Protein AF-A0AA37EY04-F1 (afdb_monomer_lite)

Secondary structure (DSSP, 8-state):
-HHHHHHHHHHHHHHHHHHHHHH--HHHHHHHHHHHHHHHHHHHHHHHHHHHHHT-------

Structure (mmCIF, N/CA/C/O backbone):
data_AF-A0AA37EY04-F1
#
_entry.id   AF-A0AA37EY04-F1
#
loop_
_atom_site.group_PDB
_atom_site.id
_atom_site.type_symbol
_atom_site.label_atom_id
_atom_site.label_alt_id
_atom_site.label_comp_id
_atom_site.label_asym_id
_atom_site.label_entity_id
_atom_site.label_seq_id
_atom_site.pdbx_PDB_ins_code
_atom_site.Cartn_x
_atom_site.Cartn_y
_atom_site.Cartn_z
_atom_site.occupancy
_atom_site.B_iso_or_equiv
_atom_site.auth_seq_id
_atom_site.auth_comp_id
_atom_site.auth_asym_id
_atom_site.auth_atom_id
_atom_site.pdbx_PDB_model_num
ATOM 1 N N . MET A 1 1 ? 11.285 14.895 5.734 1.00 59.34 1 MET A N 1
ATOM 2 C CA . MET A 1 1 ? 11.181 13.518 6.269 1.00 59.34 1 MET A CA 1
ATOM 3 C C . MET A 1 1 ? 9.861 13.253 6.999 1.00 59.34 1 MET A C 1
ATOM 5 O O . MET A 1 1 ? 9.237 12.248 6.702 1.00 59.34 1 MET A O 1
ATOM 9 N N . ILE A 1 2 ? 9.351 14.168 7.840 1.00 67.75 2 ILE A N 1
ATOM 10 C CA . ILE A 1 2 ? 8.016 14.022 8.475 1.00 67.75 2 ILE A CA 1
ATOM 11 C C . ILE A 1 2 ? 6.871 13.871 7.454 1.00 67.75 2 ILE A C 1
ATOM 13 O O . ILE A 1 2 ? 5.980 13.054 7.663 1.00 67.75 2 ILE A O 1
ATOM 17 N N . LYS A 1 3 ? 6.918 14.593 6.320 1.00 60.69 3 LYS A N 1
ATOM 18 C CA . LYS A 1 3 ? 5.923 14.461 5.235 1.00 60.69 3 LYS A CA 1
ATOM 19 C C . LYS A 1 3 ? 5.862 13.042 4.659 1.00 60.69 3 LYS A C 1
ATOM 21 O O . LYS A 1 3 ? 4.778 12.512 4.464 1.00 60.69 3 LYS A O 1
ATOM 26 N N . THR A 1 4 ? 7.019 12.420 4.440 1.00 78.88 4 THR A N 1
ATOM 27 C CA . THR A 1 4 ? 7.125 11.055 3.906 1.00 78.88 4 THR A CA 1
ATOM 28 C C . THR A 1 4 ? 6.602 10.024 4.903 1.00 78.88 4 THR A C 1
ATOM 30 O O . THR A 1 4 ? 5.858 9.129 4.522 1.00 78.88 4 THR A O 1
ATOM 33 N N . ILE A 1 5 ? 6.926 10.190 6.189 1.00 82.12 5 ILE A N 1
ATOM 34 C CA . ILE A 1 5 ? 6.455 9.302 7.261 1.00 82.12 5 ILE A CA 1
ATOM 35 C C . ILE A 1 5 ? 4.942 9.435 7.453 1.00 82.12 5 ILE A C 1
ATOM 37 O O . ILE A 1 5 ? 4.250 8.430 7.518 1.00 82.12 5 ILE A O 1
ATOM 41 N N . THR A 1 6 ? 4.411 10.662 7.473 1.00 82.06 6 THR A N 1
ATOM 42 C CA . THR A 1 6 ? 2.959 10.902 7.560 1.00 82.06 6 THR A CA 1
ATOM 43 C C . THR A 1 6 ? 2.220 10.274 6.382 1.00 82.06 6 THR A C 1
ATOM 45 O O . THR A 1 6 ? 1.177 9.658 6.575 1.00 82.06 6 THR A O 1
ATOM 48 N N . PHE A 1 7 ? 2.769 10.389 5.171 1.00 84.00 7 PHE A N 1
ATOM 49 C CA . PHE A 1 7 ? 2.181 9.779 3.982 1.00 84.00 7 PHE A CA 1
ATOM 50 C C . PHE A 1 7 ? 2.188 8.246 4.058 1.00 84.00 7 PHE A C 1
ATOM 52 O O . PHE A 1 7 ? 1.162 7.622 3.805 1.00 84.00 7 PHE A O 1
ATOM 59 N N . ALA A 1 8 ? 3.303 7.644 4.488 1.00 83.12 8 ALA A N 1
ATOM 60 C CA . ALA A 1 8 ? 3.392 6.202 4.701 1.00 83.12 8 ALA A CA 1
ATOM 61 C C . ALA A 1 8 ? 2.388 5.726 5.764 1.00 83.12 8 ALA A C 1
ATOM 63 O O . ALA A 1 8 ? 1.596 4.828 5.496 1.00 83.12 8 ALA A O 1
ATOM 64 N N . SER A 1 9 ? 2.350 6.364 6.938 1.00 85.06 9 SER A N 1
ATOM 65 C CA . SER A 1 9 ? 1.417 6.003 8.013 1.00 85.06 9 SER A CA 1
ATOM 66 C C . SER A 1 9 ? -0.047 6.127 7.588 1.00 85.06 9 SER A C 1
ATOM 68 O O . SER A 1 9 ? -0.856 5.270 7.938 1.00 85.06 9 SER A O 1
ATOM 70 N N . MET A 1 10 ? -0.395 7.159 6.814 1.00 88.00 10 MET A N 1
ATOM 71 C CA . MET A 1 10 ? -1.741 7.326 6.262 1.00 88.00 10 MET A CA 1
ATOM 72 C C . MET A 1 10 ? -2.092 6.190 5.295 1.00 88.00 10 MET A C 1
ATOM 74 O O . MET A 1 10 ? -3.168 5.613 5.409 1.00 88.00 10 MET A O 1
ATOM 78 N N . HIS A 1 11 ? -1.172 5.831 4.397 1.00 84.00 11 HIS A N 1
ATOM 79 C CA . HIS A 1 11 ? -1.356 4.739 3.443 1.00 84.00 11 HIS A CA 1
ATOM 80 C C . HIS A 1 11 ? -1.583 3.396 4.153 1.00 84.00 11 HIS 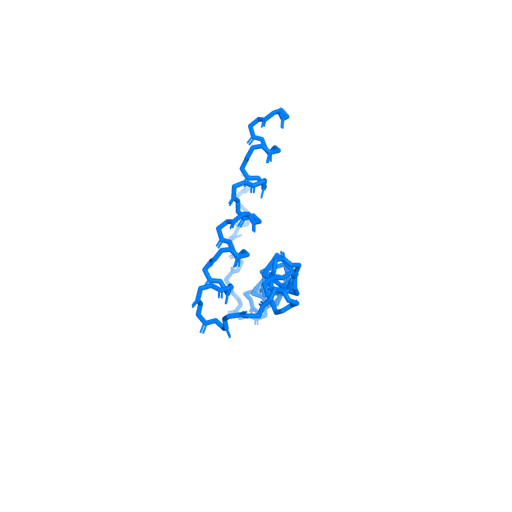A C 1
ATOM 82 O O . HIS A 1 11 ? -2.598 2.749 3.912 1.00 84.00 11 HIS A O 1
ATOM 88 N N . PHE A 1 12 ? -0.722 3.036 5.114 1.00 85.06 12 PHE A N 1
ATOM 89 C CA . PHE A 1 12 ? -0.891 1.822 5.922 1.00 85.06 12 PHE A CA 1
ATOM 90 C C . PHE A 1 12 ? -2.216 1.810 6.693 1.00 85.06 12 PHE A C 1
ATOM 92 O O . PHE A 1 12 ? -2.891 0.784 6.744 1.00 85.06 12 PHE A O 1
ATOM 99 N N . SER A 1 13 ? -2.609 2.950 7.271 1.00 88.00 13 SER A N 1
ATOM 100 C CA . SER A 1 13 ? -3.856 3.058 8.038 1.00 88.00 13 SER A CA 1
ATOM 101 C C . SER A 1 13 ? -5.086 2.860 7.151 1.00 88.00 13 SER A C 1
ATOM 103 O O . SER A 1 13 ? -6.005 2.145 7.538 1.00 88.00 13 SER A O 1
ATOM 105 N N . ILE A 1 14 ? -5.106 3.456 5.953 1.00 88.62 14 ILE A N 1
ATOM 106 C CA . ILE A 1 14 ? -6.219 3.314 5.003 1.00 88.62 14 ILE A CA 1
ATOM 107 C C . ILE A 1 14 ? -6.285 1.882 4.464 1.00 88.62 14 ILE A C 1
ATOM 109 O O . ILE A 1 14 ? -7.357 1.283 4.497 1.00 88.62 14 ILE A O 1
ATOM 113 N N . ALA A 1 15 ? -5.156 1.317 4.027 1.00 85.81 15 ALA A N 1
ATOM 114 C CA . ALA A 1 15 ? -5.077 -0.053 3.516 1.00 85.81 15 ALA A CA 1
ATOM 115 C C . ALA A 1 15 ? -5.584 -1.073 4.545 1.00 85.81 15 ALA A C 1
ATOM 117 O O . ALA A 1 15 ? -6.410 -1.936 4.235 1.00 85.81 15 ALA A O 1
ATOM 118 N N . PHE A 1 16 ? -5.149 -0.917 5.798 1.00 85.38 16 PHE A N 1
ATOM 119 C CA . PHE A 1 16 ? -5.598 -1.736 6.915 1.00 85.38 16 PHE A CA 1
ATOM 120 C C . PHE A 1 16 ? -7.098 -1.563 7.182 1.00 85.38 16 PHE A C 1
ATOM 122 O O . PHE A 1 16 ? -7.817 -2.557 7.247 1.00 85.38 16 PHE A O 1
ATOM 129 N N . LEU A 1 17 ? -7.588 -0.322 7.304 1.00 87.31 17 LEU A N 1
ATOM 130 C CA . LEU A 1 17 ? -8.991 -0.039 7.628 1.00 87.31 17 LEU A CA 1
ATOM 131 C C . LEU A 1 17 ? -9.952 -0.520 6.543 1.00 87.31 17 LEU A C 1
ATOM 133 O O . LEU A 1 17 ? -10.966 -1.125 6.871 1.00 87.31 17 LEU A O 1
ATOM 137 N N . VAL A 1 18 ? -9.647 -0.280 5.266 1.00 88.19 18 VAL A N 1
ATOM 138 C CA . VAL A 1 18 ? -10.491 -0.720 4.144 1.00 88.19 18 VAL A CA 1
ATOM 139 C C . VAL A 1 18 ? -10.547 -2.243 4.090 1.00 88.19 18 VAL A C 1
ATOM 141 O O . VAL A 1 18 ? -11.627 -2.820 3.992 1.00 88.19 18 VAL A O 1
ATOM 144 N N . THR A 1 19 ? -9.399 -2.907 4.218 1.00 86.94 19 THR A N 1
ATOM 145 C CA . THR A 1 19 ? -9.333 -4.373 4.201 1.00 86.94 19 THR A CA 1
ATOM 146 C C . THR A 1 19 ? -10.052 -4.980 5.401 1.00 86.94 19 THR A C 1
ATOM 148 O O . THR A 1 19 ? -10.815 -5.934 5.244 1.00 86.94 19 THR A O 1
ATOM 151 N N . TRP A 1 20 ? -9.850 -4.414 6.591 1.00 84.94 20 TRP A N 1
ATOM 152 C CA . TRP A 1 20 ? -10.531 -4.844 7.807 1.00 84.94 20 TRP A CA 1
ATOM 153 C C . TRP A 1 20 ? -12.043 -4.619 7.719 1.00 84.94 20 TRP A C 1
ATOM 155 O O . TRP A 1 20 ? -12.800 -5.501 8.102 1.00 84.94 20 TRP A O 1
ATOM 165 N N . LEU A 1 21 ? -12.501 -3.501 7.148 1.00 88.06 21 LEU A N 1
ATOM 166 C CA . LEU A 1 21 ? -13.926 -3.230 6.936 1.00 88.06 21 LEU A CA 1
ATOM 167 C C . LEU A 1 21 ? -14.566 -4.244 5.975 1.00 88.06 21 LEU A C 1
ATOM 169 O O . LEU A 1 21 ? -15.689 -4.683 6.201 1.00 88.06 21 LEU A O 1
ATOM 173 N N . LEU A 1 22 ? -13.856 -4.615 4.906 1.00 86.56 22 LEU A N 1
ATOM 174 C CA . LEU A 1 22 ? -14.354 -5.555 3.897 1.00 86.56 22 LEU A CA 1
ATOM 175 C C . LEU A 1 22 ? -14.319 -7.013 4.371 1.00 86.56 22 LEU A C 1
ATOM 177 O O . LEU A 1 22 ? -15.181 -7.802 3.995 1.00 86.56 22 LEU A O 1
ATOM 181 N N . THR A 1 23 ? -13.322 -7.372 5.178 1.00 85.88 23 THR A N 1
ATOM 182 C CA . THR A 1 23 ? -13.058 -8.766 5.567 1.00 85.88 23 THR A CA 1
ATOM 183 C C . THR A 1 23 ? -13.576 -9.091 6.970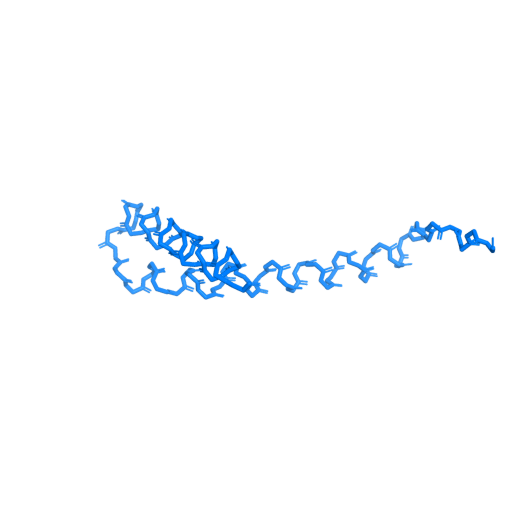 1.00 85.88 23 THR A C 1
ATOM 185 O O . THR A 1 23 ? -13.875 -10.241 7.272 1.00 85.88 23 THR A O 1
ATOM 188 N N . GLY A 1 24 ? -13.640 -8.098 7.860 1.00 83.88 24 GLY A N 1
ATOM 189 C CA . GLY A 1 24 ? -13.845 -8.272 9.302 1.00 83.88 24 GLY A CA 1
ATOM 190 C C . GLY A 1 24 ? -12.625 -8.828 10.049 1.00 83.88 24 GLY A C 1
ATOM 191 O O . GLY A 1 24 ? -12.648 -8.920 11.275 1.00 83.88 24 GLY A O 1
ATOM 192 N N . ASP A 1 25 ? -11.551 -9.175 9.332 1.00 80.69 25 ASP A N 1
ATOM 193 C CA . ASP A 1 25 ? -10.383 -9.874 9.862 1.00 80.69 25 ASP A CA 1
ATOM 194 C C . ASP A 1 25 ? -9.142 -8.966 9.919 1.00 80.69 25 ASP A C 1
ATOM 196 O O . ASP A 1 25 ? -8.707 -8.371 8.929 1.00 80.69 25 ASP A O 1
AT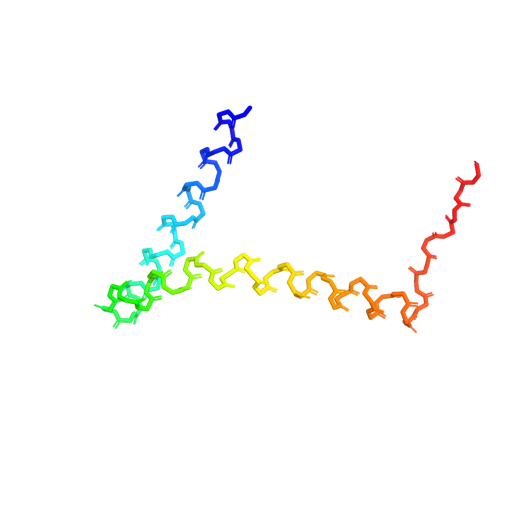OM 200 N N . ILE A 1 26 ? -8.583 -8.849 11.123 1.00 81.88 26 ILE A N 1
ATOM 201 C CA . ILE A 1 26 ? -7.444 -7.980 11.454 1.00 81.88 26 ILE A CA 1
ATOM 202 C C . ILE A 1 26 ? -6.148 -8.528 10.829 1.00 81.88 26 ILE A C 1
ATOM 204 O O . ILE A 1 26 ? -5.259 -7.762 10.450 1.00 81.88 26 ILE A O 1
ATOM 208 N N . MET A 1 27 ? -6.042 -9.852 10.685 1.00 84.88 27 MET A N 1
ATOM 209 C CA . MET A 1 27 ? -4.871 -10.525 10.130 1.00 84.88 27 MET A CA 1
ATOM 210 C C . MET A 1 27 ? -4.745 -10.240 8.632 1.00 84.88 27 MET A C 1
ATOM 212 O O . MET A 1 27 ? -3.655 -9.905 8.166 1.00 84.88 27 MET A O 1
ATOM 216 N N . ILE A 1 28 ? -5.859 -10.280 7.893 1.00 83.94 28 ILE A N 1
ATOM 217 C CA . ILE A 1 28 ? -5.880 -9.919 6.466 1.00 83.94 28 ILE A CA 1
ATOM 218 C C . ILE A 1 28 ? -5.547 -8.432 6.277 1.00 83.94 28 ILE A C 1
ATOM 220 O O . ILE A 1 28 ? -4.744 -8.102 5.405 1.00 83.94 28 ILE A O 1
ATOM 224 N N . GLY A 1 29 ? -6.058 -7.544 7.137 1.00 83.69 29 GLY A N 1
ATOM 225 C CA . GLY A 1 29 ? -5.708 -6.117 7.111 1.00 83.69 29 GLY A CA 1
ATOM 226 C C . GLY A 1 29 ? -4.207 -5.853 7.254 1.00 83.69 29 GLY A C 1
ATOM 227 O O . GLY A 1 29 ? -3.642 -5.057 6.503 1.00 83.69 29 GLY A O 1
ATOM 228 N N . GLY A 1 30 ? -3.539 -6.547 8.181 1.00 83.31 30 GLY A N 1
ATOM 229 C CA . GLY A 1 30 ? -2.088 -6.437 8.365 1.00 83.31 30 GLY A CA 1
ATOM 230 C C . GLY A 1 30 ? -1.288 -6.995 7.185 1.00 83.31 30 GLY A C 1
ATOM 231 O O . GLY A 1 30 ? -0.293 -6.398 6.772 1.00 83.31 30 GLY A O 1
ATOM 232 N N . LEU A 1 31 ? -1.743 -8.110 6.606 1.00 86.75 31 LEU A N 1
ATOM 233 C CA . LEU A 1 31 ? -1.096 -8.722 5.446 1.00 86.75 31 LEU A CA 1
ATOM 234 C C . LEU A 1 31 ? -1.173 -7.802 4.221 1.00 86.75 31 LEU A C 1
ATOM 236 O O . LEU A 1 31 ? -0.164 -7.587 3.551 1.00 86.75 31 LEU A O 1
ATOM 240 N 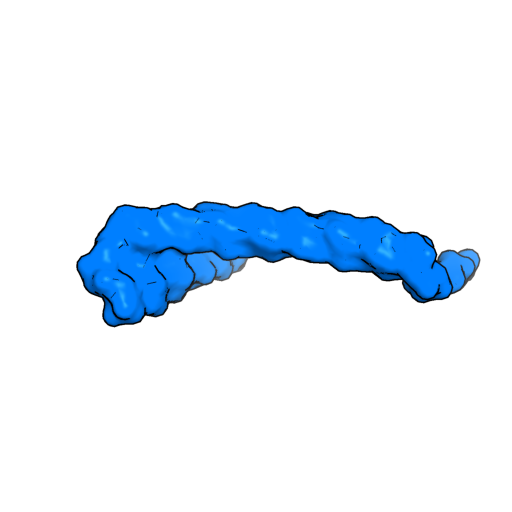N . VAL A 1 32 ? -2.344 -7.212 3.961 1.00 85.94 32 VAL A N 1
ATOM 241 C CA . VAL A 1 32 ? -2.555 -6.287 2.836 1.00 85.94 32 VAL A CA 1
ATOM 242 C C . VAL A 1 32 ? -1.704 -5.031 2.976 1.00 85.94 32 VAL A C 1
ATOM 244 O O . VAL A 1 32 ? -1.089 -4.622 1.995 1.00 85.94 32 VAL A O 1
ATOM 247 N N . ALA A 1 33 ? -1.567 -4.490 4.189 1.00 84.25 33 ALA A N 1
ATOM 248 C CA . ALA A 1 33 ? -0.696 -3.346 4.461 1.00 84.25 33 ALA A CA 1
ATOM 249 C C . ALA A 1 33 ? 0.749 -3.556 3.958 1.00 84.25 33 ALA A C 1
ATOM 251 O O . ALA A 1 33 ? 1.383 -2.610 3.500 1.00 84.25 33 ALA A O 1
ATOM 252 N N . ILE A 1 34 ? 1.273 -4.785 4.009 1.00 82.81 34 ILE A N 1
ATOM 253 C CA . ILE A 1 34 ? 2.625 -5.124 3.526 1.00 82.81 34 ILE A CA 1
ATOM 254 C C . ILE A 1 34 ? 2.603 -5.537 2.048 1.00 82.81 34 ILE A C 1
ATOM 256 O O . ILE A 1 34 ? 3.511 -5.199 1.285 1.00 82.81 34 ILE A O 1
ATOM 260 N N . VAL A 1 35 ? 1.572 -6.276 1.637 1.00 85.06 35 VAL A N 1
ATOM 261 C CA . VAL A 1 35 ? 1.431 -6.794 0.272 1.00 85.06 35 VAL A CA 1
ATOM 262 C C . VAL A 1 35 ? 1.233 -5.667 -0.733 1.00 85.06 35 VAL A C 1
ATOM 264 O O . VAL A 1 35 ? 1.815 -5.731 -1.807 1.00 85.06 35 VAL A O 1
ATOM 267 N N . GLU A 1 36 ? 0.477 -4.622 -0.406 1.00 81.69 36 GLU A N 1
ATOM 268 C CA . GLU A 1 36 ? 0.196 -3.512 -1.321 1.00 81.69 36 GLU A CA 1
ATOM 269 C C . GLU A 1 36 ? 1.478 -2.807 -1.826 1.00 81.69 36 GLU A C 1
ATOM 271 O O . GLU A 1 36 ? 1.694 -2.781 -3.043 1.00 81.69 36 GLU A O 1
ATOM 276 N N . PRO A 1 37 ? 2.402 -2.323 -0.966 1.00 81.25 37 PRO A N 1
ATOM 277 C CA . PRO A 1 37 ? 3.656 -1.730 -1.432 1.00 81.25 37 PRO A CA 1
ATOM 278 C C . PRO A 1 37 ? 4.600 -2.750 -2.087 1.00 81.25 37 PRO A C 1
ATOM 280 O O . PRO A 1 37 ? 5.351 -2.388 -2.998 1.00 81.25 37 PRO A O 1
ATOM 283 N N . ALA A 1 38 ? 4.563 -4.023 -1.675 1.00 83.62 38 ALA A N 1
ATOM 284 C CA . ALA A 1 38 ? 5.368 -5.079 -2.290 1.00 83.62 38 ALA A CA 1
ATOM 285 C C . ALA A 1 38 ? 4.904 -5.376 -3.723 1.00 83.62 38 ALA A C 1
ATOM 287 O O . ALA A 1 38 ? 5.716 -5.397 -4.646 1.00 83.62 38 ALA A O 1
ATOM 288 N N . VAL A 1 39 ? 3.596 -5.536 -3.926 1.00 85.44 39 VAL A N 1
ATOM 289 C CA . VAL A 1 39 ? 2.990 -5.736 -5.245 1.00 85.44 39 VAL A CA 1
ATOM 290 C C . VAL A 1 39 ? 3.193 -4.502 -6.104 1.00 85.44 39 VAL A C 1
ATOM 292 O O . VAL A 1 39 ? 3.550 -4.663 -7.259 1.00 85.44 39 VAL A O 1
ATOM 295 N N . ASN A 1 40 ? 3.051 -3.290 -5.565 1.00 85.62 40 ASN A N 1
ATOM 296 C CA . ASN A 1 40 ? 3.313 -2.068 -6.323 1.00 85.62 40 ASN A CA 1
ATOM 297 C C . ASN A 1 40 ? 4.783 -1.991 -6.777 1.00 85.62 40 ASN A C 1
ATOM 299 O O . ASN A 1 40 ? 5.058 -1.708 -7.938 1.00 85.62 40 ASN A O 1
ATOM 303 N N . SER A 1 41 ? 5.733 -2.356 -5.909 1.00 85.75 41 SER A N 1
ATOM 304 C CA . SER A 1 41 ? 7.161 -2.408 -6.261 1.00 85.75 41 SER A CA 1
ATOM 305 C C . SER A 1 41 ? 7.464 -3.477 -7.317 1.00 85.75 41 SER A C 1
ATOM 307 O O . SER A 1 41 ? 8.188 -3.220 -8.278 1.00 85.75 41 SER A O 1
ATOM 309 N N . VAL A 1 42 ? 6.890 -4.675 -7.170 1.00 87.44 42 VAL A N 1
ATOM 310 C CA . VAL A 1 42 ? 7.049 -5.775 -8.134 1.00 87.44 42 VAL A CA 1
ATOM 311 C C . VAL A 1 42 ? 6.383 -5.420 -9.461 1.00 87.44 42 VAL A C 1
ATOM 313 O O . VAL A 1 42 ? 6.993 -5.582 -10.513 1.00 87.44 42 VAL A O 1
ATOM 316 N N . ALA A 1 43 ? 5.164 -4.892 -9.429 1.00 87.19 43 ALA A N 1
ATOM 317 C CA . ALA A 1 43 ? 4.432 -4.442 -10.603 1.00 87.19 43 ALA A CA 1
ATOM 318 C C . ALA A 1 43 ? 5.186 -3.326 -11.319 1.00 87.19 43 ALA A C 1
ATOM 320 O O . ALA A 1 43 ? 5.298 -3.393 -12.533 1.00 87.19 43 ALA A O 1
ATOM 321 N N . TYR A 1 44 ? 5.770 -2.366 -10.596 1.00 84.81 44 TYR A N 1
ATOM 322 C CA . TYR A 1 44 ? 6.619 -1.330 -11.179 1.00 84.81 44 TYR A CA 1
ATOM 323 C C . TYR A 1 44 ? 7.862 -1.931 -11.849 1.00 84.81 44 TYR A C 1
ATOM 325 O O . TYR A 1 44 ? 8.162 -1.602 -12.992 1.00 84.81 44 TYR A O 1
ATOM 333 N N . PHE A 1 45 ? 8.535 -2.887 -11.202 1.00 86.06 45 PHE A N 1
ATOM 334 C CA . PHE A 1 45 ? 9.683 -3.587 -11.787 1.00 86.06 45 PHE A CA 1
ATOM 335 C C . PHE A 1 45 ? 9.314 -4.370 -13.057 1.00 86.06 45 PHE A C 1
ATOM 337 O O . PHE A 1 45 ? 10.015 -4.307 -14.068 1.00 86.06 45 PHE A O 1
ATOM 344 N N . PHE A 1 46 ? 8.198 -5.101 -13.035 1.00 86.00 46 PHE A N 1
ATOM 345 C CA . PHE A 1 46 ? 7.696 -5.802 -14.214 1.00 86.00 46 PHE A CA 1
ATOM 346 C C . PHE A 1 46 ? 7.195 -4.837 -15.287 1.00 86.00 46 PHE A C 1
ATOM 348 O O . PHE A 1 46 ? 7.417 -5.111 -16.460 1.00 86.00 46 PHE A O 1
ATOM 355 N N . HIS A 1 47 ? 6.567 -3.724 -14.911 1.00 82.81 47 HIS A N 1
ATOM 356 C CA . HIS A 1 47 ? 6.114 -2.679 -15.822 1.00 82.81 47 HIS A CA 1
ATOM 357 C C . HIS A 1 47 ? 7.308 -2.052 -16.534 1.00 82.81 47 HIS A C 1
ATOM 359 O O . HIS A 1 47 ? 7.311 -2.003 -17.755 1.00 82.81 47 HIS A O 1
ATOM 365 N N . GLU A 1 48 ? 8.364 -1.678 -15.813 1.00 81.06 48 GLU A N 1
ATOM 366 C CA . GLU A 1 48 ? 9.598 -1.147 -16.397 1.00 81.06 48 GLU A CA 1
ATOM 367 C C . GLU A 1 48 ? 10.272 -2.181 -17.311 1.00 81.06 48 GLU A C 1
ATOM 369 O O . GLU A 1 48 ? 10.610 -1.889 -18.457 1.00 81.06 48 GLU A O 1
ATOM 374 N N . LYS A 1 49 ? 10.368 -3.438 -16.865 1.00 76.19 49 LYS A N 1
ATOM 375 C CA . LYS A 1 49 ? 10.932 -4.530 -17.670 1.00 76.19 49 LYS A CA 1
ATOM 376 C C . LYS A 1 49 ? 10.103 -4.831 -18.923 1.00 76.19 49 LYS A C 1
ATOM 378 O O . LYS A 1 49 ? 10.672 -5.118 -19.976 1.00 76.19 49 LYS A O 1
ATOM 383 N N . ALA A 1 50 ? 8.776 -4.785 -18.828 1.00 78.31 50 ALA A N 1
ATOM 384 C CA . ALA A 1 50 ? 7.864 -4.963 -19.954 1.00 78.31 50 ALA A CA 1
ATOM 385 C C . ALA A 1 50 ? 7.924 -3.764 -20.907 1.00 78.31 50 ALA A C 1
ATOM 387 O O . ALA A 1 50 ? 7.963 -3.966 -22.115 1.00 78.31 50 ALA A O 1
ATOM 388 N N . TRP A 1 51 ? 8.026 -2.545 -20.380 1.00 74.50 51 TRP A N 1
ATOM 389 C CA . TRP A 1 51 ? 8.145 -1.301 -21.138 1.00 74.50 51 TRP A CA 1
ATOM 390 C C . TRP A 1 51 ? 9.452 -1.234 -21.938 1.00 74.50 51 TRP A C 1
ATOM 392 O O . TRP A 1 51 ? 9.442 -0.909 -23.125 1.00 74.50 51 TRP A O 1
ATOM 402 N N . VAL A 1 52 ? 10.569 -1.652 -21.330 1.00 68.31 52 VAL A N 1
ATOM 403 C CA . VAL A 1 52 ? 11.861 -1.831 -22.015 1.00 68.31 52 VAL A CA 1
ATOM 404 C C . VAL A 1 52 ? 11.767 -2.921 -23.086 1.00 68.31 52 VAL A C 1
ATOM 406 O O . VAL A 1 52 ? 12.280 -2.751 -24.189 1.00 68.31 52 VAL A O 1
ATOM 409 N N . LYS A 1 53 ? 11.079 -4.033 -22.799 1.00 64.50 53 LYS A N 1
ATOM 410 C CA . LYS A 1 53 ? 10.915 -5.145 -23.748 1.00 64.50 53 LYS A CA 1
ATOM 411 C C . LYS A 1 53 ? 9.973 -4.813 -24.913 1.00 64.50 53 LYS A C 1
ATOM 413 O O . LYS A 1 53 ? 10.116 -5.404 -25.979 1.00 64.50 53 LYS A O 1
ATOM 418 N N . TRP A 1 54 ? 9.005 -3.921 -24.714 1.00 67.88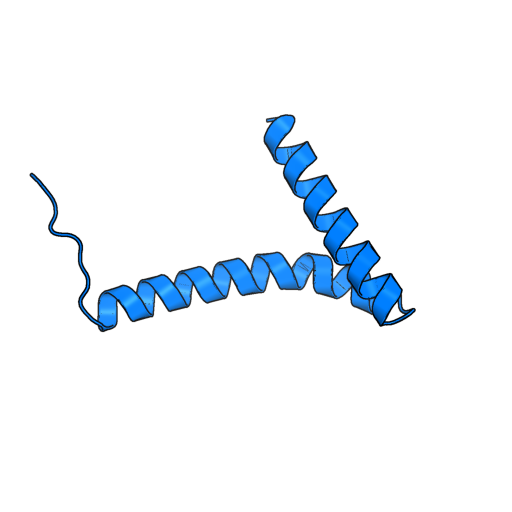 54 TRP A N 1
ATOM 419 C CA . TRP A 1 54 ? 8.015 -3.515 -25.722 1.00 67.88 54 TRP A CA 1
ATOM 420 C C . TRP A 1 54 ? 8.397 -2.220 -26.457 1.00 67.88 54 TRP A C 1
ATOM 422 O O . TRP A 1 54 ? 7.676 -1.798 -27.355 1.00 67.88 54 TRP A O 1
ATOM 432 N N . GLY A 1 55 ? 9.566 -1.640 -26.160 1.00 61.66 55 GLY A N 1
ATOM 433 C CA . GLY A 1 55 ? 10.242 -0.714 -27.071 1.00 61.66 55 GLY A CA 1
ATOM 434 C C . GLY A 1 55 ? 9.813 0.751 -27.001 1.00 61.66 55 GLY A C 1
ATOM 435 O O . GLY A 1 55 ? 9.978 1.464 -27.985 1.00 61.66 55 GLY A O 1
ATOM 436 N N . LEU A 1 56 ? 9.326 1.242 -25.860 1.00 61.91 56 LEU A N 1
ATOM 437 C CA . LEU A 1 56 ? 9.163 2.685 -25.634 1.00 61.91 56 LEU A CA 1
ATOM 438 C C . LEU A 1 56 ? 10.305 3.212 -24.763 1.00 61.91 56 LEU A C 1
ATOM 440 O O . LEU A 1 56 ? 10.101 3.684 -23.650 1.00 61.91 56 LEU A O 1
ATOM 444 N N . SER A 1 57 ? 11.532 3.132 -25.274 1.00 58.09 57 SER A N 1
ATOM 445 C CA . SER A 1 57 ? 12.608 3.997 -24.791 1.00 58.09 57 SER A CA 1
ATOM 446 C C . SER A 1 57 ? 12.224 5.438 -25.150 1.00 58.09 57 SER A C 1
ATOM 448 O O . SER A 1 57 ? 12.176 5.742 -26.343 1.00 58.09 57 SER A O 1
ATOM 450 N N . PRO A 1 58 ? 11.943 6.353 -24.200 1.00 63.19 58 PRO A N 1
ATOM 451 C CA . PRO A 1 58 ? 12.059 7.756 -24.540 1.00 63.19 58 PRO A CA 1
ATOM 452 C C . PRO A 1 58 ? 13.537 7.969 -24.849 1.00 63.19 58 PRO A C 1
ATOM 454 O O . PRO A 1 58 ? 14.407 7.706 -24.017 1.00 63.19 58 PRO A O 1
ATOM 457 N N . THR A 1 59 ? 13.807 8.327 -26.098 1.00 62.56 59 THR A N 1
ATOM 458 C CA . THR A 1 59 ? 15.112 8.718 -26.616 1.00 62.56 59 THR A CA 1
ATOM 459 C C . THR A 1 59 ? 15.872 9.518 -25.552 1.00 62.56 59 THR A C 1
ATOM 461 O O . THR A 1 59 ? 15.294 10.474 -25.025 1.00 62.56 59 THR A O 1
ATOM 464 N N . PRO A 1 60 ? 17.133 9.181 -25.221 1.00 62.31 60 PRO A N 1
ATOM 465 C CA . PRO A 1 60 ? 17.949 10.068 -24.411 1.00 62.31 60 PRO A CA 1
ATOM 466 C C . PRO A 1 60 ? 18.098 11.369 -25.204 1.00 62.31 60 PRO A C 1
ATOM 468 O O . PRO A 1 60 ? 18.761 11.395 -26.241 1.00 62.31 60 PRO A O 1
ATOM 471 N N . GLN A 1 61 ? 17.408 12.426 -24.773 1.00 60.19 61 GLN A N 1
ATOM 472 C CA . GLN A 1 61 ? 17.711 13.770 -25.242 1.00 60.19 61 GLN A CA 1
ATOM 473 C C . GLN A 1 61 ? 19.042 14.153 -24.599 1.00 60.19 61 GLN A C 1
ATOM 475 O O . GLN A 1 61 ? 19.142 14.284 -23.380 1.00 60.19 6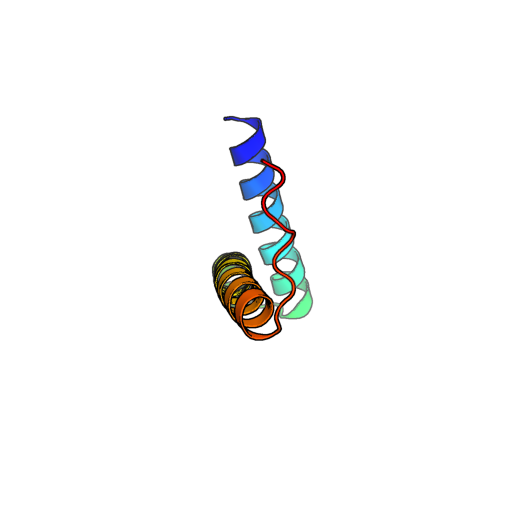1 GLN A O 1
ATOM 480 N N . HIS A 1 62 ? 20.050 14.165 -25.467 1.00 51.25 62 HIS A N 1
ATOM 481 C CA . HIS A 1 62 ? 21.434 14.552 -25.243 1.00 51.25 62 HIS A CA 1
ATOM 482 C C . HIS A 1 62 ? 21.574 15.945 -24.622 1.00 51.25 62 HIS A C 1
ATOM 484 O O . HIS A 1 62 ? 20.720 16.810 -24.928 1.00 51.25 62 HIS A O 1
#

Foldseek 3Di:
DVVVVVVLVVLLVCQLVVQCVVPVDNVRSNVSSVVVVVCVVVVVVVVVVVCVVVDPDPPPPD

Sequence (62 aa):
MIKTITFASMHFSIAFLVTWLLTGDIMIGGLVAIVEPAVNSVAYFFHEKAWVKWGLSPTPQH

Radius of gyration: 16.78 Å; chains: 1; bounding box: 36×25×38 Å

pLDDT: mean 79.23, std 9.83, range [51.25, 88.62]